Protein AF-A0A7V7MJS3-F1 (afdb_monomer_lite)

Radius of gyration: 16.49 Å; chains: 1; bounding box: 43×34×46 Å

Sequence (145 aa):
MRLPLQELELMPSSEAEQLILQMVEAVPGLRPLYEAHISINDELLAHVFMGDVSRFVISGFQDTWESEPYDPPLGEVGEVFGILEIAFAKGHPYVTELISVSFLENIYFDSLDWKKESRERIRSSLGPSLLEEFEKIEEFFESCI

Structure (mmCIF, N/CA/C/O backbone):
data_AF-A0A7V7MJS3-F1
#
_entry.id   AF-A0A7V7MJS3-F1
#
loop_
_atom_site.group_PDB
_atom_site.id
_atom_site.type_symbol
_atom_site.label_atom_id
_atom_site.label_alt_id
_atom_site.label_comp_id
_atom_site.label_asym_id
_atom_site.label_entity_id
_atom_site.label_seq_id
_atom_site.pdbx_PDB_ins_code
_atom_site.Cartn_x
_atom_site.Cartn_y
_atom_site.Cartn_z
_atom_site.occupancy
_atom_site.B_iso_or_equiv
_atom_site.auth_seq_id
_atom_site.auth_comp_id
_atom_site.auth_asym_id
_atom_site.auth_atom_id
_atom_site.pdbx_PDB_model_num
ATOM 1 N N . MET A 1 1 ? -20.585 -23.294 31.120 1.00 40.47 1 MET A N 1
ATOM 2 C CA . MET A 1 1 ? -20.945 -21.925 30.707 1.00 40.47 1 MET A CA 1
ATOM 3 C C . MET A 1 1 ? -20.106 -21.609 29.476 1.00 40.47 1 MET A C 1
ATOM 5 O O . MET A 1 1 ? -18.929 -21.322 29.619 1.00 40.47 1 MET A O 1
ATOM 9 N N . ARG A 1 2 ? -20.646 -21.859 28.275 1.00 44.62 2 ARG A N 1
ATOM 10 C CA . ARG A 1 2 ? -20.007 -21.480 27.005 1.00 44.62 2 ARG A CA 1
ATOM 11 C C . ARG A 1 2 ? -20.434 -20.044 26.733 1.00 44.62 2 ARG A C 1
ATOM 13 O O . ARG A 1 2 ? -21.633 -19.781 26.776 1.00 44.62 2 ARG A O 1
ATOM 20 N N . LEU A 1 3 ? -19.479 -19.148 26.515 1.00 42.06 3 LEU A N 1
ATOM 21 C CA . LEU A 1 3 ? -19.786 -17.819 25.998 1.00 42.06 3 LEU A CA 1
ATOM 22 C C . LEU A 1 3 ? -20.511 -17.981 24.646 1.00 42.06 3 LEU A C 1
ATOM 24 O O . LEU A 1 3 ? -20.157 -18.892 23.887 1.00 42.06 3 LEU A O 1
ATOM 28 N N . PRO A 1 4 ? -21.564 -17.196 24.369 1.00 46.88 4 PRO A N 1
ATOM 29 C CA . PRO A 1 4 ? -22.252 -17.252 23.089 1.00 46.88 4 PRO A CA 1
ATOM 30 C C . PRO A 1 4 ? -21.309 -16.746 21.992 1.00 46.88 4 PRO A C 1
ATOM 32 O O . PRO A 1 4 ? -20.668 -15.714 22.148 1.00 46.88 4 PRO A O 1
ATOM 35 N N . LEU A 1 5 ? -21.255 -17.459 20.865 1.00 45.09 5 LEU A N 1
ATOM 36 C CA . LEU A 1 5 ? -20.499 -17.115 19.645 1.00 45.09 5 LEU A CA 1
ATOM 37 C C . LEU A 1 5 ? -21.010 -15.833 18.942 1.00 45.09 5 LEU A C 1
ATOM 39 O O . LEU A 1 5 ? -20.797 -15.652 17.752 1.00 45.09 5 LEU A O 1
ATOM 43 N N . GLN A 1 6 ? -21.719 -14.964 19.661 1.00 46.84 6 GLN A N 1
ATOM 44 C CA . GLN A 1 6 ? -22.364 -13.758 19.143 1.00 46.84 6 GLN A CA 1
ATOM 45 C C . GLN A 1 6 ? -21.505 -12.495 19.315 1.00 46.84 6 GLN A C 1
ATOM 47 O O . GLN A 1 6 ? -21.945 -11.431 18.922 1.00 46.84 6 GLN A O 1
ATOM 52 N N . GLU A 1 7 ? -20.276 -12.608 19.833 1.00 41.88 7 GLU A N 1
ATOM 53 C CA . GLU A 1 7 ? -19.268 -11.527 19.787 1.00 41.88 7 GLU A CA 1
ATOM 54 C C . GLU A 1 7 ? -18.307 -11.650 18.585 1.00 41.88 7 GLU A C 1
ATOM 56 O O . GLU A 1 7 ? -17.394 -10.848 18.436 1.00 41.88 7 GLU A O 1
ATOM 61 N N . LEU A 1 8 ? -18.541 -12.606 17.676 1.00 38.62 8 LEU A N 1
ATOM 62 C CA . LEU A 1 8 ? -17.991 -12.589 16.310 1.00 38.62 8 LEU A CA 1
ATOM 63 C C . LEU A 1 8 ? -18.905 -11.760 15.386 1.00 38.62 8 LEU A C 1
ATOM 65 O O . LEU A 1 8 ? -19.240 -12.175 14.277 1.00 38.62 8 LEU A O 1
ATOM 69 N N . GLU A 1 9 ? -19.373 -10.609 15.871 1.00 40.97 9 GLU A N 1
ATOM 70 C CA . GLU A 1 9 ? -20.042 -9.619 15.032 1.00 40.97 9 GLU A CA 1
ATOM 71 C C . GLU A 1 9 ? -19.004 -9.030 14.071 1.00 40.97 9 GLU A C 1
ATOM 73 O O . GLU A 1 9 ? -18.237 -8.128 14.394 1.00 40.97 9 GLU A O 1
ATOM 78 N N . LEU A 1 10 ? -18.977 -9.608 12.871 1.00 46.84 10 LEU A N 1
ATOM 79 C CA . LEU A 1 10 ? -18.632 -8.949 11.620 1.00 46.84 10 LEU A CA 1
ATOM 80 C C . LEU A 1 10 ? -19.053 -7.470 11.651 1.00 46.84 10 LEU A C 1
ATOM 82 O O . LEU A 1 10 ? -20.244 -7.204 11.533 1.00 46.84 10 LEU A O 1
ATOM 86 N N . MET A 1 11 ? -18.092 -6.553 11.826 1.00 41.88 11 MET A N 1
ATOM 87 C CA . MET A 1 11 ? -17.880 -5.251 11.149 1.00 41.88 11 MET A CA 1
ATOM 88 C C . MET A 1 11 ? -16.687 -4.545 11.845 1.00 41.88 11 MET A C 1
ATOM 90 O O . MET A 1 11 ? -16.678 -4.496 13.074 1.00 41.88 11 MET A O 1
ATOM 94 N N . PRO A 1 12 ? -15.673 -4.024 11.115 1.00 49.75 12 PRO A N 1
ATOM 95 C CA . PRO A 1 12 ? -15.844 -3.197 9.923 1.00 49.75 12 PRO A CA 1
ATOM 96 C C . PRO A 1 12 ? -15.031 -3.710 8.721 1.00 49.75 12 PRO A C 1
ATOM 98 O O . PRO A 1 12 ? -14.060 -3.084 8.303 1.00 49.75 12 PRO A O 1
ATOM 101 N N . SER A 1 13 ? -15.456 -4.820 8.103 1.00 59.12 13 SER A N 1
ATOM 102 C CA . SER A 1 13 ? -14.883 -5.218 6.808 1.00 59.12 13 SER A CA 1
ATOM 103 C C . SER A 1 13 ? -15.240 -4.208 5.709 1.00 59.12 13 SER A C 1
ATOM 105 O O . SER A 1 13 ? -14.428 -3.949 4.833 1.00 59.12 13 SER A O 1
ATOM 107 N N . SER A 1 14 ? -16.378 -3.509 5.813 1.00 76.25 14 SER A N 1
ATOM 108 C CA . SER A 1 14 ? -16.849 -2.622 4.746 1.00 76.25 14 SER A CA 1
ATOM 109 C C . SER A 1 14 ? -15.918 -1.453 4.435 1.00 76.25 14 SER A C 1
ATOM 111 O O . SER A 1 14 ? -15.834 -1.072 3.278 1.00 76.25 14 SER A O 1
ATOM 113 N N . GLU A 1 15 ? -15.246 -0.845 5.418 1.00 86.38 15 GLU A N 1
ATOM 114 C CA . GLU A 1 15 ? -14.384 0.318 5.144 1.00 86.38 15 GLU A CA 1
ATOM 115 C C . GLU A 1 15 ? -13.038 -0.088 4.541 1.00 86.38 15 GLU A C 1
ATOM 117 O O . GLU A 1 15 ? -12.567 0.548 3.601 1.00 86.38 15 GLU A O 1
ATOM 122 N N . ALA A 1 16 ? -12.453 -1.180 5.035 1.00 89.12 16 ALA A N 1
ATOM 123 C CA . ALA A 1 16 ? -11.258 -1.779 4.452 1.00 89.12 16 ALA A CA 1
ATOM 124 C C . ALA A 1 16 ? -11.520 -2.311 3.039 1.00 89.12 16 ALA A C 1
ATOM 126 O O . ALA A 1 16 ? -10.759 -2.039 2.115 1.00 89.12 16 ALA A O 1
ATOM 127 N N . GLU A 1 17 ? -12.625 -3.033 2.851 1.00 92.31 17 GLU A N 1
ATOM 12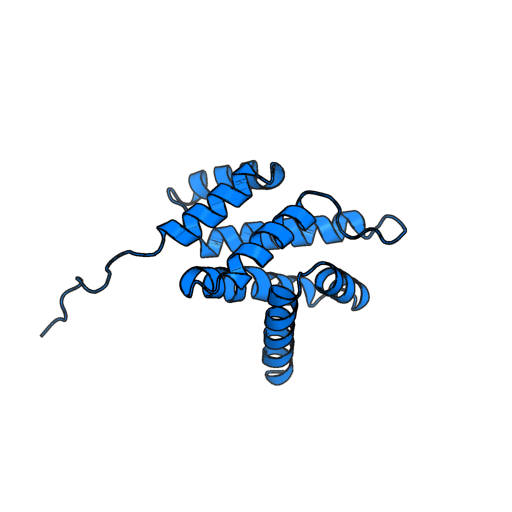8 C CA . GLU A 1 17 ? -13.050 -3.510 1.538 1.00 92.31 17 GLU A CA 1
ATOM 129 C C . GLU A 1 17 ? -13.333 -2.335 0.598 1.00 92.31 17 GLU A C 1
ATOM 131 O O . GLU A 1 17 ? -12.902 -2.361 -0.549 1.00 92.31 17 GLU A O 1
ATOM 136 N N . GLN A 1 18 ? -13.991 -1.269 1.070 1.00 93.25 18 GLN A N 1
ATOM 137 C CA . GLN A 1 18 ? -14.208 -0.059 0.270 1.00 93.25 18 GLN A CA 1
ATOM 138 C C . GLN A 1 18 ? -12.894 0.603 -0.136 1.00 93.25 18 GLN A C 1
ATOM 140 O O . GLN A 1 18 ? -12.773 1.006 -1.289 1.00 93.25 18 GLN A O 1
ATOM 145 N N . LEU A 1 19 ? -11.917 0.699 0.770 1.00 95.75 19 LEU A N 1
ATOM 146 C CA . LEU A 1 19 ? -10.583 1.196 0.437 1.00 95.75 19 LEU A CA 1
ATOM 147 C C . LEU A 1 19 ? -9.947 0.341 -0.664 1.00 95.75 19 LEU A C 1
ATOM 149 O O . LEU A 1 19 ? -9.487 0.880 -1.667 1.00 95.75 19 LEU A O 1
ATOM 153 N N . ILE A 1 20 ? -9.973 -0.984 -0.515 1.00 96.50 20 ILE A N 1
ATOM 154 C CA . ILE A 1 20 ? -9.416 -1.909 -1.507 1.00 96.50 20 ILE A CA 1
ATOM 155 C C . ILE A 1 20 ? -10.113 -1.749 -2.860 1.00 96.50 20 ILE A C 1
ATOM 157 O O . ILE A 1 20 ? -9.448 -1.635 -3.886 1.00 96.50 20 ILE A O 1
ATOM 161 N N . LEU A 1 21 ? -11.444 -1.693 -2.885 1.00 96.00 21 LEU A N 1
ATOM 162 C CA . LEU A 1 21 ? -12.200 -1.514 -4.122 1.00 96.00 21 LEU A CA 1
ATOM 163 C C . LEU A 1 21 ? -11.906 -0.159 -4.780 1.00 96.00 21 LEU A C 1
ATOM 165 O O . LEU A 1 21 ? -11.762 -0.106 -5.999 1.00 96.00 21 LEU A O 1
ATOM 169 N N . GLN A 1 22 ? -11.743 0.911 -3.993 1.00 95.88 22 GLN A N 1
ATOM 170 C CA . GLN A 1 22 ? -11.308 2.220 -4.493 1.00 95.88 22 GLN A CA 1
ATOM 171 C C . GLN A 1 22 ? -9.910 2.150 -5.112 1.00 95.88 22 GLN A C 1
ATOM 173 O O . GLN A 1 22 ? -9.691 2.710 -6.182 1.00 95.88 22 GLN A O 1
ATOM 178 N N . MET A 1 23 ? -8.977 1.429 -4.485 1.00 97.19 23 MET A N 1
ATOM 179 C CA . MET A 1 23 ? -7.639 1.216 -5.042 1.00 97.19 23 MET A CA 1
ATOM 180 C C . MET A 1 23 ? -7.686 0.421 -6.349 1.00 97.19 23 MET A C 1
ATOM 182 O O . MET A 1 23 ? -7.029 0.800 -7.309 1.00 97.19 23 MET A O 1
ATOM 186 N N . VAL A 1 24 ? -8.484 -0.646 -6.422 1.00 97.56 24 VAL A N 1
ATOM 187 C CA . VAL A 1 24 ? -8.645 -1.470 -7.636 1.00 97.56 24 VAL A CA 1
ATOM 188 C C . VAL A 1 24 ? -9.314 -0.697 -8.780 1.00 97.56 24 VAL A C 1
ATOM 190 O O . VAL A 1 24 ? -9.064 -0.961 -9.959 1.00 97.56 24 VAL A O 1
ATOM 193 N N . GLU A 1 25 ? -10.192 0.250 -8.454 1.00 96.25 25 GLU A N 1
ATOM 194 C CA . GLU A 1 25 ? -10.798 1.141 -9.439 1.00 96.25 25 GLU A CA 1
ATOM 195 C C . GLU A 1 25 ? -9.804 2.187 -9.952 1.00 96.25 25 GLU A C 1
ATOM 197 O O . GLU A 1 25 ? -9.727 2.398 -11.163 1.00 96.25 25 GLU A O 1
ATOM 202 N N . ALA A 1 26 ? -9.037 2.799 -9.049 1.00 95.62 26 ALA A N 1
ATOM 203 C CA . ALA A 1 26 ? -8.084 3.855 -9.371 1.00 95.62 26 ALA A CA 1
ATOM 204 C C . ALA A 1 26 ? -6.817 3.334 -10.065 1.00 95.62 26 ALA A C 1
ATOM 206 O O . ALA A 1 26 ? -6.309 3.988 -10.967 1.00 95.62 26 ALA A O 1
ATOM 207 N N . VAL A 1 27 ? -6.341 2.142 -9.692 1.00 96.56 27 VAL A N 1
ATOM 208 C CA . VAL A 1 27 ? -5.046 1.594 -10.112 1.00 96.56 27 VAL A CA 1
ATOM 209 C C . VAL A 1 27 ? -5.252 0.361 -11.004 1.00 96.56 27 VAL A C 1
ATOM 211 O O . VAL A 1 27 ? -5.467 -0.743 -10.490 1.00 96.56 27 VAL A O 1
ATOM 214 N N . PRO A 1 28 ? -5.185 0.499 -12.346 1.00 94.56 28 PRO A N 1
ATOM 215 C CA . PRO A 1 28 ? -5.476 -0.591 -13.279 1.00 94.56 28 PRO A CA 1
ATOM 216 C C . PRO A 1 28 ? -4.660 -1.867 -13.040 1.00 94.56 28 PRO A C 1
ATOM 218 O O . PRO A 1 28 ? -5.222 -2.963 -13.131 1.00 94.56 28 PRO A O 1
ATOM 221 N N . GLY A 1 29 ? -3.377 -1.747 -12.685 1.00 94.69 29 GLY A N 1
ATOM 222 C CA . GLY A 1 29 ? -2.503 -2.877 -12.360 1.00 94.69 29 GLY A CA 1
ATOM 223 C C . GLY A 1 29 ? -2.954 -3.740 -11.176 1.00 94.69 29 GLY A C 1
ATOM 224 O O . GLY A 1 29 ? -2.574 -4.909 -11.105 1.00 94.69 29 GLY A O 1
ATOM 225 N N . LEU A 1 30 ? -3.820 -3.235 -10.287 1.00 97.31 30 LEU A N 1
ATOM 226 C CA . LEU A 1 30 ? -4.363 -4.019 -9.170 1.00 97.31 30 LEU A CA 1
ATOM 227 C C . LEU A 1 30 ? -5.538 -4.916 -9.572 1.00 97.31 30 LEU A C 1
ATOM 229 O O . LEU A 1 30 ? -5.845 -5.877 -8.867 1.00 97.31 30 LEU A O 1
ATOM 233 N N . ARG A 1 31 ? -6.200 -4.648 -10.701 1.00 97.75 31 ARG A N 1
ATOM 234 C CA . ARG A 1 31 ? -7.388 -5.407 -11.121 1.00 97.75 31 ARG A CA 1
ATOM 235 C C . ARG A 1 31 ? -7.114 -6.894 -11.375 1.00 97.75 31 ARG A C 1
ATOM 237 O O . ARG A 1 31 ? -7.862 -7.704 -10.833 1.00 97.75 31 ARG A O 1
ATOM 244 N N . PRO A 1 32 ? -6.054 -7.291 -12.105 1.00 97.94 32 PRO A N 1
ATOM 245 C CA . PRO A 1 32 ? -5.721 -8.705 -12.269 1.00 97.94 32 PRO A CA 1
ATOM 246 C C . PRO A 1 32 ? -5.408 -9.397 -10.937 1.00 97.94 32 PRO A C 1
ATOM 248 O O . PRO A 1 32 ? -5.762 -10.560 -10.755 1.00 97.94 32 PRO A O 1
ATOM 251 N N . LEU A 1 33 ? -4.774 -8.683 -9.996 1.00 97.88 33 LEU A N 1
ATOM 252 C CA . LEU A 1 33 ? -4.477 -9.208 -8.660 1.00 97.88 33 LEU A CA 1
ATOM 253 C C . LEU A 1 33 ? -5.766 -9.443 -7.875 1.00 97.88 33 LEU A C 1
ATOM 255 O O . LEU A 1 33 ? -5.932 -10.497 -7.271 1.00 97.88 33 LEU A O 1
ATOM 259 N N . TYR A 1 34 ? -6.699 -8.491 -7.930 1.00 97.94 34 TYR A N 1
ATOM 260 C CA . TYR A 1 34 ? -8.000 -8.604 -7.279 1.00 97.94 34 TYR A CA 1
ATOM 261 C C . TYR A 1 34 ? -8.813 -9.775 -7.837 1.00 97.94 34 TYR A C 1
ATOM 263 O O . TYR A 1 34 ? -9.312 -10.602 -7.080 1.00 97.94 34 TYR A O 1
ATOM 271 N N . GLU A 1 35 ? -8.904 -9.895 -9.161 1.00 98.06 35 GLU A N 1
ATOM 272 C CA . GLU A 1 35 ? -9.627 -10.992 -9.811 1.00 98.06 35 GLU A CA 1
ATOM 273 C C . GLU A 1 35 ? -9.030 -12.360 -9.454 1.00 98.06 35 GLU A C 1
ATOM 275 O O . GLU A 1 35 ? -9.768 -13.291 -9.121 1.00 98.06 35 GLU A O 1
ATOM 280 N N . ALA A 1 36 ? -7.697 -12.476 -9.460 1.00 98.00 36 ALA A N 1
ATOM 281 C CA . ALA A 1 36 ? -7.008 -13.688 -9.031 1.00 98.00 36 ALA A CA 1
ATOM 282 C C . ALA A 1 36 ? -7.272 -13.998 -7.549 1.00 98.00 36 ALA A C 1
ATOM 284 O O . ALA A 1 36 ? -7.563 -15.143 -7.205 1.00 98.00 36 ALA A O 1
ATOM 285 N N . HIS A 1 37 ? -7.227 -12.982 -6.686 1.00 97.38 37 HIS A N 1
ATOM 286 C CA . HIS A 1 37 ? -7.477 -13.121 -5.256 1.00 97.38 37 HIS A CA 1
ATOM 287 C C . HIS A 1 37 ? -8.881 -13.664 -4.976 1.00 97.38 37 HIS A C 1
ATOM 289 O O . HIS A 1 37 ? -9.017 -14.651 -4.253 1.00 97.38 37 HIS A O 1
ATOM 295 N N . ILE A 1 38 ? -9.915 -13.074 -5.585 1.00 97.5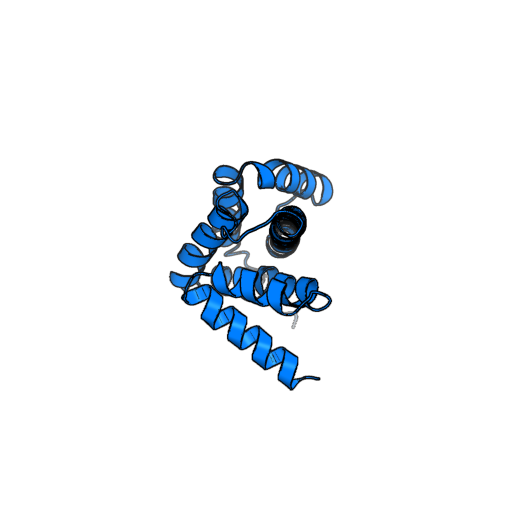6 38 ILE A N 1
ATOM 296 C CA . ILE A 1 38 ? -11.300 -13.542 -5.439 1.00 97.56 38 ILE A CA 1
ATOM 297 C C . ILE A 1 38 ? -11.456 -14.959 -5.995 1.00 97.56 38 ILE A C 1
ATOM 299 O O . ILE A 1 38 ? -12.091 -15.798 -5.365 1.00 97.56 38 ILE A O 1
ATOM 303 N N . SER A 1 39 ? -10.847 -15.262 -7.146 1.00 97.81 39 SER A N 1
ATOM 304 C CA . SER A 1 39 ? -10.936 -16.599 -7.745 1.00 97.81 39 SER A CA 1
ATOM 305 C C . SER A 1 39 ? -10.300 -17.702 -6.893 1.00 97.81 39 SER A C 1
ATOM 307 O O . SER A 1 39 ? -10.658 -18.864 -7.073 1.00 97.81 39 SER A O 1
ATOM 309 N N . ILE A 1 40 ? -9.316 -17.376 -6.050 1.00 97.00 40 ILE A N 1
ATOM 310 C CA . ILE A 1 40 ? -8.598 -18.347 -5.211 1.00 97.00 40 ILE A CA 1
ATOM 311 C C . ILE A 1 40 ? -9.257 -18.485 -3.838 1.00 97.00 40 ILE A C 1
ATOM 313 O O . ILE A 1 40 ? -9.294 -19.588 -3.294 1.00 97.00 40 ILE A O 1
ATOM 317 N N . ASN A 1 41 ? -9.742 -17.378 -3.277 1.00 93.50 41 ASN A N 1
ATOM 318 C CA . ASN A 1 41 ? -10.205 -17.322 -1.892 1.00 93.50 41 ASN A CA 1
ATOM 319 C C . ASN A 1 41 ? -11.736 -17.332 -1.749 1.00 93.50 41 ASN A C 1
ATOM 321 O O . ASN A 1 41 ? -12.215 -17.402 -0.625 1.00 93.50 41 ASN A O 1
ATOM 325 N N . ASP A 1 42 ? -12.497 -17.238 -2.847 1.00 95.19 42 ASP A N 1
ATOM 326 C CA . ASP A 1 42 ? -13.967 -17.097 -2.897 1.00 95.19 42 ASP A CA 1
ATOM 327 C C . ASP A 1 42 ? -14.536 -15.824 -2.222 1.00 95.19 42 ASP A C 1
ATOM 329 O O . ASP A 1 42 ? -15.725 -15.524 -2.347 1.00 95.19 42 ASP A O 1
ATOM 333 N N . GLU A 1 43 ? -13.695 -15.035 -1.553 1.00 93.50 43 GLU A N 1
ATOM 334 C CA . GLU A 1 43 ? -14.027 -13.772 -0.896 1.00 93.50 43 GLU A CA 1
ATOM 335 C C . GLU A 1 43 ? -12.829 -12.808 -0.888 1.00 93.50 43 GLU A C 1
ATOM 337 O O . GLU A 1 43 ? -11.707 -13.174 -1.250 1.00 93.50 43 GLU A O 1
ATOM 342 N N . LEU A 1 44 ? -13.063 -11.553 -0.485 1.00 94.62 44 LEU A N 1
ATOM 343 C CA . LEU A 1 44 ? -11.993 -10.573 -0.305 1.00 94.62 44 LEU A CA 1
ATOM 344 C C . LEU A 1 44 ? -11.399 -10.692 1.103 1.00 94.62 44 LEU A C 1
ATOM 346 O O . LEU A 1 44 ? -11.958 -10.181 2.071 1.00 94.62 44 LEU A O 1
ATOM 350 N N . LEU A 1 45 ? -10.218 -11.295 1.208 1.00 95.12 45 LEU A N 1
ATOM 351 C CA . LEU A 1 45 ? -9.456 -11.340 2.452 1.00 95.12 45 LEU A CA 1
ATOM 352 C C . LEU A 1 45 ? -8.543 -10.112 2.529 1.00 95.12 45 LEU A C 1
ATOM 354 O O . LEU A 1 45 ? -7.407 -10.148 2.062 1.00 95.12 45 LEU A O 1
ATOM 358 N N . ALA A 1 46 ? -9.038 -9.020 3.123 1.00 94.88 46 ALA A N 1
ATOM 359 C CA . ALA A 1 46 ? -8.393 -7.702 3.083 1.00 94.88 46 ALA A CA 1
ATOM 360 C C . ALA A 1 46 ? -6.895 -7.717 3.443 1.00 94.88 46 ALA A C 1
ATOM 362 O O . ALA A 1 46 ? -6.076 -7.248 2.659 1.00 94.88 46 ALA A O 1
ATOM 363 N N . HIS A 1 47 ? -6.517 -8.316 4.577 1.00 94.69 47 HIS A N 1
ATOM 364 C CA . HIS A 1 47 ? -5.111 -8.417 4.996 1.00 94.69 47 HIS A CA 1
ATOM 365 C C . HIS A 1 47 ? -4.245 -9.196 3.996 1.00 94.69 47 HIS A C 1
ATOM 367 O O . HIS A 1 47 ? -3.115 -8.809 3.709 1.00 94.69 47 HIS A O 1
ATOM 373 N N . VAL A 1 48 ? -4.785 -10.279 3.431 1.00 95.75 48 VAL A N 1
ATOM 374 C CA . VAL A 1 48 ? -4.073 -11.102 2.444 1.00 95.75 48 VAL A CA 1
ATOM 375 C C . VAL A 1 48 ? -3.904 -10.322 1.139 1.00 95.75 48 VAL A C 1
ATOM 377 O O . VAL A 1 48 ? -2.808 -10.303 0.583 1.00 95.75 48 VAL A O 1
ATOM 380 N N . PHE A 1 49 ? -4.950 -9.619 0.693 1.00 97.25 49 PHE A N 1
ATOM 381 C CA . PHE A 1 49 ? -4.897 -8.786 -0.506 1.00 97.25 49 PHE A CA 1
ATOM 382 C C . PHE A 1 49 ? -3.934 -7.605 -0.347 1.00 97.25 49 PHE A C 1
ATOM 384 O O . PHE A 1 49 ? -3.196 -7.294 -1.276 1.00 97.25 49 PHE A O 1
ATOM 391 N N . MET A 1 50 ? -3.857 -6.980 0.832 1.00 97.44 50 MET A N 1
ATOM 392 C CA . MET A 1 50 ? -2.864 -5.928 1.087 1.00 97.44 50 MET A CA 1
ATOM 393 C C . MET A 1 50 ? -1.421 -6.436 0.955 1.00 97.44 50 MET A C 1
ATOM 395 O O . MET A 1 50 ? -0.556 -5.679 0.518 1.00 97.44 50 MET A O 1
ATOM 399 N N . GLY A 1 51 ? -1.172 -7.724 1.216 1.00 96.31 51 GLY A N 1
ATOM 400 C CA . GLY A 1 51 ? 0.101 -8.367 0.886 1.00 96.31 51 GLY A CA 1
ATOM 401 C C . GLY A 1 51 ? 0.349 -8.510 -0.624 1.00 96.31 51 GLY A C 1
ATOM 402 O O . GLY A 1 51 ? 1.489 -8.436 -1.076 1.00 96.31 51 GLY A O 1
ATOM 403 N N . ASP A 1 52 ? -0.692 -8.697 -1.439 1.00 97.19 52 ASP A N 1
ATOM 404 C CA . ASP A 1 52 ? -0.557 -8.655 -2.904 1.00 97.19 52 ASP A CA 1
ATOM 405 C C . ASP A 1 52 ? -0.247 -7.230 -3.386 1.00 97.19 52 ASP A C 1
ATOM 407 O O . ASP A 1 52 ? 0.601 -7.033 -4.258 1.00 97.19 52 ASP A O 1
ATOM 411 N N . VAL A 1 53 ? -0.876 -6.228 -2.765 1.00 97.56 53 VAL A N 1
ATOM 412 C CA . VAL A 1 53 ? -0.614 -4.807 -3.035 1.00 97.56 53 VAL A CA 1
ATOM 413 C C . VAL A 1 53 ? 0.812 -4.413 -2.637 1.00 97.56 53 VAL A C 1
ATOM 415 O O . VAL A 1 53 ? 1.472 -3.698 -3.392 1.00 97.56 53 VAL A O 1
ATOM 418 N N . SER A 1 54 ? 1.328 -4.882 -1.495 1.00 95.94 54 SER A N 1
ATOM 419 C CA . SER A 1 54 ? 2.711 -4.598 -1.089 1.00 95.94 54 SER A CA 1
ATOM 420 C C . SER A 1 54 ? 3.705 -5.169 -2.101 1.00 95.94 54 SER A C 1
ATOM 422 O O . SER A 1 54 ? 4.596 -4.451 -2.554 1.00 95.94 54 SER A O 1
ATOM 424 N N . ARG A 1 55 ? 3.496 -6.413 -2.553 1.00 94.19 55 ARG A N 1
ATOM 425 C CA . ARG A 1 55 ? 4.314 -7.042 -3.602 1.00 94.19 55 ARG A CA 1
ATOM 426 C C . ARG A 1 55 ? 4.246 -6.286 -4.926 1.00 94.19 55 ARG A C 1
ATOM 428 O O . ARG A 1 55 ? 5.282 -6.077 -5.548 1.00 94.19 55 ARG A O 1
ATOM 435 N N . PHE A 1 56 ? 3.060 -5.832 -5.331 1.00 94.56 56 PHE A N 1
ATOM 436 C CA . PHE A 1 56 ? 2.887 -4.989 -6.517 1.00 94.56 56 PHE A CA 1
ATOM 437 C C . PHE A 1 56 ? 3.727 -3.705 -6.438 1.00 94.56 56 PHE A C 1
ATOM 439 O O . PHE A 1 56 ? 4.464 -3.383 -7.372 1.00 94.56 56 PHE A O 1
ATOM 446 N N . VAL A 1 57 ? 3.664 -2.999 -5.304 1.00 92.75 57 VAL A N 1
ATOM 447 C CA . VAL A 1 57 ? 4.447 -1.776 -5.065 1.00 92.75 57 VAL A CA 1
ATOM 448 C C . VAL A 1 57 ? 5.945 -2.060 -5.125 1.00 92.75 57 VAL A C 1
ATOM 450 O O . VAL A 1 57 ? 6.684 -1.359 -5.816 1.00 92.75 57 VAL A O 1
ATOM 453 N N . ILE A 1 58 ? 6.381 -3.116 -4.444 1.00 89.56 58 ILE A N 1
ATOM 454 C CA . ILE A 1 58 ? 7.769 -3.573 -4.415 1.00 89.56 58 ILE A CA 1
ATOM 455 C C . ILE A 1 58 ? 8.286 -3.865 -5.829 1.00 89.56 58 ILE A C 1
ATOM 457 O O . ILE A 1 58 ? 9.343 -3.352 -6.204 1.00 89.56 58 ILE A O 1
ATOM 461 N N . SER A 1 59 ? 7.544 -4.621 -6.640 1.00 88.06 59 SER A N 1
ATOM 462 C CA . SER A 1 59 ? 7.933 -4.901 -8.026 1.00 88.06 59 SER A CA 1
ATOM 463 C C . SER A 1 59 ? 8.082 -3.619 -8.851 1.00 88.06 59 SER A C 1
ATOM 465 O O . SER A 1 59 ? 9.070 -3.469 -9.565 1.00 88.06 59 SER A O 1
ATOM 467 N N . GLY A 1 60 ? 7.195 -2.634 -8.670 1.00 87.06 60 GLY A N 1
ATOM 468 C CA . GLY A 1 60 ? 7.315 -1.337 -9.344 1.00 87.06 60 GLY A CA 1
ATOM 469 C C . GLY A 1 60 ? 8.597 -0.561 -8.995 1.00 87.06 60 GLY A C 1
ATOM 470 O O . GLY A 1 60 ? 9.165 0.128 -9.848 1.00 87.06 60 GLY A O 1
ATOM 471 N N . PHE A 1 61 ? 9.109 -0.694 -7.767 1.00 81.31 61 PHE A N 1
ATOM 472 C CA . PHE A 1 61 ? 10.404 -0.112 -7.384 1.00 81.31 61 PHE A CA 1
ATOM 473 C C . PHE A 1 61 ? 11.602 -0.873 -7.962 1.00 81.31 61 PHE A C 1
ATOM 475 O O . PHE A 1 61 ? 12.623 -0.255 -8.269 1.00 81.31 61 PHE A O 1
ATOM 482 N N . GLN A 1 62 ? 11.500 -2.195 -8.107 1.00 77.44 62 GLN A N 1
ATOM 483 C CA . GLN A 1 62 ? 12.566 -3.016 -8.686 1.00 77.44 62 GLN A CA 1
ATOM 484 C C . GLN A 1 62 ? 12.706 -2.774 -10.193 1.00 77.44 62 GLN A C 1
ATOM 486 O O . GLN A 1 62 ? 13.819 -2.565 -10.670 1.00 77.44 62 GLN A O 1
ATOM 491 N N . ASP A 1 63 ? 11.591 -2.697 -10.921 1.00 71.00 63 ASP A N 1
ATOM 492 C CA . ASP A 1 63 ? 11.592 -2.493 -12.375 1.00 71.00 63 ASP A CA 1
ATOM 493 C C . ASP A 1 63 ? 12.150 -1.117 -12.782 1.00 71.00 63 ASP A C 1
ATOM 495 O O . ASP A 1 63 ? 12.743 -0.958 -13.847 1.00 71.00 63 ASP A O 1
ATOM 499 N N . THR A 1 64 ? 12.006 -0.110 -11.916 1.00 65.31 64 THR A N 1
ATOM 500 C CA . THR A 1 64 ? 12.502 1.258 -12.150 1.00 65.31 64 THR A 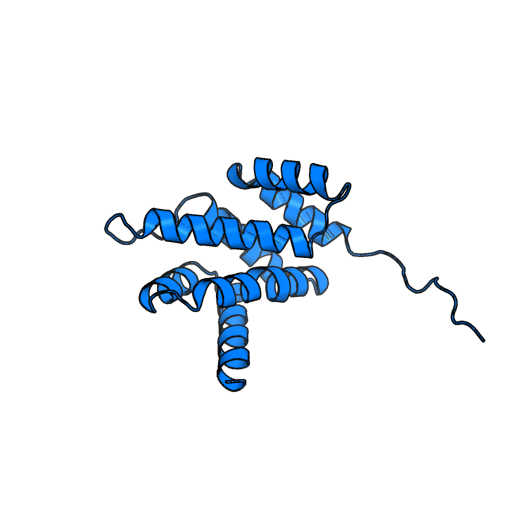CA 1
ATOM 501 C C . THR A 1 64 ? 13.939 1.479 -11.669 1.00 65.31 64 THR A C 1
ATOM 503 O O . THR A 1 64 ? 14.551 2.505 -11.978 1.00 65.31 64 THR A O 1
ATOM 506 N N . TRP A 1 65 ? 14.516 0.532 -10.923 1.00 62.47 65 TRP A N 1
ATOM 507 C CA . TRP A 1 65 ? 15.872 0.636 -10.378 1.00 62.47 65 TRP A CA 1
ATOM 508 C C . TRP A 1 65 ? 16.965 0.574 -11.455 1.00 62.47 65 TRP A C 1
ATOM 510 O O . TRP A 1 65 ? 18.005 1.219 -11.305 1.00 62.47 65 TRP A O 1
ATOM 520 N N . GLU A 1 66 ? 16.733 -0.162 -12.543 1.00 60.00 66 GLU A N 1
ATOM 521 C CA . GLU A 1 66 ? 17.723 -0.372 -13.611 1.00 60.00 66 GLU A CA 1
ATOM 522 C C . GLU A 1 66 ? 17.835 0.805 -14.603 1.00 60.00 66 GLU A C 1
ATOM 524 O O . GLU A 1 66 ? 18.753 0.842 -15.422 1.00 60.00 66 GLU A O 1
ATOM 529 N N . SER A 1 67 ? 16.951 1.801 -14.504 1.00 54.62 67 SER A N 1
ATOM 530 C CA . SER A 1 67 ? 16.897 2.983 -15.375 1.00 54.62 67 SER A CA 1
ATOM 531 C C . SER A 1 67 ? 17.256 4.280 -14.618 1.00 54.62 67 SER A C 1
ATOM 533 O O . SER A 1 67 ? 16.578 4.658 -13.667 1.00 54.62 67 SER A O 1
ATOM 535 N N . GLU A 1 68 ? 18.330 4.977 -15.020 1.00 51.53 68 GLU A N 1
ATOM 536 C CA . GLU A 1 68 ? 18.729 6.312 -14.503 1.00 51.53 68 GLU A CA 1
ATOM 537 C C . GLU A 1 68 ? 17.714 7.443 -14.833 1.00 51.53 68 GLU A C 1
ATOM 539 O O . GLU A 1 68 ? 17.009 7.322 -15.834 1.00 51.53 68 GLU A O 1
ATOM 544 N N . PRO A 1 69 ? 17.768 8.634 -14.183 1.00 57.22 69 PRO A N 1
ATOM 545 C CA . PRO A 1 69 ? 17.832 8.910 -12.751 1.00 57.22 69 PRO A CA 1
ATOM 546 C C . PRO A 1 69 ? 16.504 9.494 -12.206 1.00 57.22 69 PRO A C 1
ATOM 548 O O . PRO A 1 69 ? 15.872 10.337 -12.830 1.00 57.22 69 PRO A O 1
ATOM 551 N N . TYR A 1 70 ? 16.179 9.095 -10.972 1.00 57.38 70 TYR A N 1
ATOM 552 C CA . TYR A 1 70 ? 15.400 9.810 -9.946 1.00 57.38 70 TYR A CA 1
ATOM 553 C C . TYR A 1 70 ? 14.129 10.562 -10.383 1.00 57.38 70 TYR A C 1
ATOM 555 O O . TYR A 1 70 ? 14.012 11.763 -10.154 1.00 57.38 70 TYR A O 1
ATOM 563 N N . ASP A 1 71 ? 13.137 9.833 -10.889 1.00 54.47 71 ASP A N 1
ATOM 564 C CA . ASP A 1 71 ? 11.747 10.220 -10.647 1.00 54.47 71 ASP A CA 1
ATOM 565 C C . ASP A 1 71 ? 11.162 9.269 -9.588 1.00 54.47 71 ASP A C 1
ATOM 567 O O . ASP A 1 71 ? 11.377 8.053 -9.686 1.00 54.47 71 ASP A O 1
ATOM 571 N N . PRO A 1 72 ? 10.462 9.772 -8.547 1.00 53.81 72 PRO A N 1
ATOM 572 C CA . PRO A 1 72 ? 9.613 8.913 -7.718 1.00 53.81 72 PRO A CA 1
ATOM 573 C C . PRO A 1 72 ? 8.650 8.154 -8.643 1.00 53.81 72 PRO A C 1
ATOM 575 O O . PRO A 1 72 ? 8.411 8.618 -9.757 1.00 53.81 72 PRO A O 1
ATOM 578 N N . PRO A 1 73 ? 8.104 6.991 -8.263 1.00 58.22 73 PRO A N 1
ATOM 579 C CA . PRO A 1 73 ? 7.265 6.232 -9.180 1.00 58.22 73 PRO A CA 1
ATOM 580 C C . PRO A 1 73 ? 5.985 7.024 -9.512 1.00 58.22 73 PRO A C 1
ATOM 582 O O . PRO A 1 73 ? 4.984 6.956 -8.807 1.00 58.22 73 PRO A O 1
ATOM 585 N N . LEU A 1 74 ? 6.031 7.792 -10.606 1.00 65.62 74 LEU A N 1
ATOM 586 C CA . LEU A 1 74 ? 5.015 8.750 -11.065 1.00 65.62 74 LEU A CA 1
ATOM 587 C C . LEU A 1 74 ? 3.784 8.069 -11.697 1.00 65.62 74 LEU A C 1
ATOM 589 O O . LEU A 1 74 ? 3.031 8.694 -12.438 1.00 65.62 74 LEU A O 1
ATOM 593 N N . GLY A 1 75 ? 3.582 6.783 -11.423 1.00 84.88 75 GLY A N 1
ATOM 594 C CA . GLY A 1 75 ? 2.496 5.979 -11.972 1.00 84.88 75 GLY A CA 1
ATOM 595 C C . GLY A 1 75 ? 1.667 5.318 -10.880 1.00 84.88 75 GLY A C 1
ATOM 596 O O . GLY A 1 75 ? 1.438 5.879 -9.812 1.00 84.88 75 GLY A O 1
ATOM 597 N N . GLU A 1 76 ? 1.263 4.083 -11.146 1.00 91.69 76 GLU A N 1
ATOM 598 C CA . GLU A 1 76 ? 0.350 3.308 -10.304 1.00 91.69 76 GLU A CA 1
ATOM 599 C C . GLU A 1 76 ? 0.825 3.147 -8.847 1.00 91.69 76 GLU A C 1
ATOM 601 O O . GLU A 1 76 ? 0.016 3.208 -7.927 1.00 91.69 76 GLU A O 1
ATOM 606 N N . VAL A 1 77 ? 2.134 3.021 -8.600 1.00 92.12 77 VAL A N 1
ATOM 607 C CA . VAL A 1 77 ? 2.684 2.943 -7.231 1.00 92.12 77 VAL A CA 1
ATOM 608 C C . VAL A 1 77 ? 2.499 4.253 -6.458 1.00 92.12 77 VAL A C 1
ATOM 610 O O . VAL A 1 77 ? 2.134 4.229 -5.282 1.00 92.12 77 VAL A O 1
ATOM 613 N N . GLY A 1 78 ? 2.715 5.400 -7.106 1.00 92.00 78 GLY A N 1
ATOM 614 C CA . GLY A 1 78 ? 2.458 6.704 -6.495 1.00 92.00 78 GLY A CA 1
ATOM 615 C C . GLY A 1 78 ? 0.974 6.904 -6.184 1.00 92.00 78 GLY A C 1
ATOM 616 O O . GLY A 1 78 ? 0.632 7.449 -5.136 1.00 92.00 78 GLY A O 1
ATOM 617 N N . GLU A 1 79 ? 0.087 6.405 -7.048 1.00 94.12 79 GLU A N 1
ATOM 618 C CA . GLU A 1 79 ? -1.360 6.435 -6.820 1.00 94.12 79 GLU A CA 1
ATOM 619 C C . GLU A 1 79 ? -1.779 5.551 -5.637 1.00 94.12 79 GLU A C 1
ATOM 621 O O . GLU A 1 79 ? -2.549 6.003 -4.787 1.00 94.12 79 GLU A O 1
ATOM 626 N N . VAL A 1 80 ? -1.194 4.352 -5.501 1.00 96.69 80 VAL A N 1
ATOM 627 C CA . VAL A 1 80 ? -1.365 3.503 -4.308 1.00 96.69 80 VAL A CA 1
ATOM 628 C C . VAL A 1 80 ? -0.974 4.265 -3.042 1.00 96.69 80 VAL A C 1
ATOM 630 O O . VAL A 1 80 ? -1.792 4.378 -2.128 1.00 96.69 80 VAL A O 1
ATOM 633 N N . PHE A 1 81 ? 0.232 4.838 -2.979 1.00 96.06 81 PHE A N 1
ATOM 634 C CA . PHE A 1 81 ? 0.657 5.582 -1.789 1.00 96.06 81 PHE A CA 1
ATOM 635 C C . PHE A 1 81 ? -0.220 6.802 -1.506 1.00 96.06 81 PHE A C 1
ATOM 637 O O . PHE A 1 81 ? -0.533 7.059 -0.347 1.00 96.06 81 PHE A O 1
ATOM 644 N N . GLY A 1 82 ? -0.663 7.527 -2.536 1.00 95.94 82 GLY A N 1
ATOM 645 C CA . GLY A 1 82 ? -1.555 8.673 -2.368 1.00 95.94 82 GLY A CA 1
ATOM 646 C C . GLY A 1 82 ? -2.900 8.290 -1.745 1.00 95.94 82 GLY A C 1
ATOM 647 O O . GLY A 1 82 ? -3.370 8.960 -0.823 1.00 95.94 82 GLY A O 1
ATOM 648 N N . ILE A 1 83 ? -3.505 7.192 -2.205 1.00 97.25 83 ILE A N 1
ATOM 649 C CA . ILE A 1 83 ? -4.769 6.686 -1.650 1.00 97.25 83 ILE A CA 1
ATOM 650 C C . ILE A 1 83 ? -4.575 6.234 -0.199 1.00 97.25 83 ILE A C 1
ATOM 652 O O . ILE A 1 83 ? -5.366 6.606 0.673 1.00 97.25 83 ILE A O 1
ATOM 656 N N . LEU A 1 84 ? -3.508 5.477 0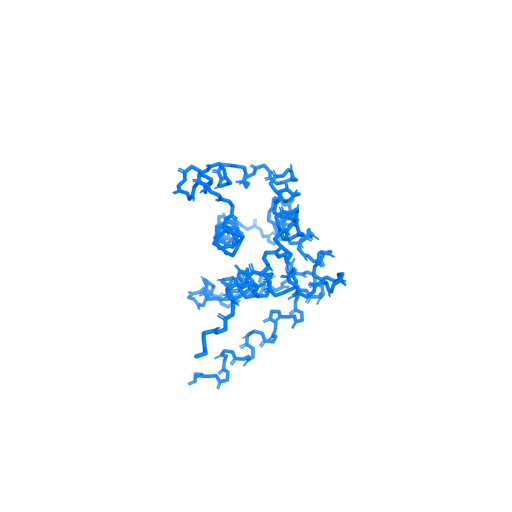.071 1.00 97.94 84 LEU A N 1
ATOM 657 C CA . LEU A 1 84 ? -3.205 4.971 1.408 1.00 97.94 84 LEU A CA 1
ATOM 658 C C . LEU A 1 84 ? -2.876 6.094 2.397 1.00 97.94 84 LEU A C 1
ATOM 660 O O . LEU A 1 84 ? -3.356 6.046 3.524 1.00 97.94 84 LEU A O 1
ATOM 664 N N . GLU A 1 85 ? -2.146 7.132 1.986 1.00 97.94 85 GLU A N 1
ATOM 665 C CA . GLU A 1 85 ? -1.845 8.299 2.827 1.00 97.94 85 GLU A CA 1
ATOM 666 C C . GLU A 1 85 ? -3.132 9.004 3.260 1.00 97.94 85 GLU A C 1
ATOM 668 O O . GLU A 1 85 ? -3.338 9.269 4.444 1.00 97.94 85 GLU A O 1
ATOM 673 N N . ILE A 1 86 ? -4.042 9.256 2.314 1.00 97.69 86 ILE A N 1
ATOM 674 C CA . ILE A 1 86 ? -5.332 9.890 2.607 1.00 97.69 86 ILE A CA 1
ATOM 675 C C . ILE A 1 86 ? -6.175 9.006 3.533 1.00 97.69 86 ILE A C 1
ATOM 677 O O . ILE A 1 86 ? -6.844 9.519 4.432 1.00 97.69 86 ILE A O 1
ATOM 681 N N . ALA A 1 87 ? -6.190 7.693 3.303 1.00 96.94 87 ALA A N 1
ATOM 682 C CA . ALA A 1 87 ? -6.950 6.753 4.118 1.00 96.94 87 ALA A CA 1
ATOM 683 C C . ALA A 1 87 ? -6.391 6.650 5.546 1.00 96.94 87 ALA A C 1
ATOM 685 O O . ALA A 1 87 ? -7.156 6.716 6.508 1.00 96.94 87 ALA A O 1
ATOM 686 N N . PHE A 1 88 ? -5.069 6.569 5.685 1.00 97.75 88 PHE A N 1
ATOM 687 C CA . PHE A 1 88 ? -4.381 6.485 6.968 1.00 97.75 88 PHE A CA 1
ATOM 688 C C . PHE A 1 88 ? -4.552 7.770 7.787 1.00 97.75 88 PHE A C 1
ATOM 690 O O . PHE A 1 88 ? -4.937 7.714 8.953 1.00 97.75 88 PHE A O 1
ATOM 697 N N . ALA A 1 89 ? -4.392 8.941 7.160 1.00 97.31 89 ALA A N 1
ATOM 698 C CA . ALA A 1 89 ? -4.539 10.241 7.818 1.00 97.31 89 ALA A CA 1
ATOM 699 C C . ALA A 1 89 ? -5.957 10.509 8.367 1.00 97.31 89 ALA A C 1
ATOM 701 O O . ALA A 1 89 ? -6.130 11.336 9.263 1.00 97.31 89 ALA A O 1
ATOM 702 N N . LYS A 1 90 ? -6.988 9.810 7.867 1.00 95.62 90 LYS A N 1
ATOM 703 C CA . LYS A 1 90 ? -8.351 9.878 8.430 1.00 95.62 90 LYS A CA 1
ATOM 704 C C . LYS A 1 90 ? -8.467 9.195 9.796 1.00 95.62 90 LYS A C 1
ATOM 706 O O . LYS A 1 90 ? -9.423 9.475 10.515 1.00 95.62 90 LYS A O 1
ATOM 711 N N . GLY A 1 91 ? -7.526 8.319 10.154 1.00 93.31 91 GLY A N 1
ATOM 712 C CA . GLY A 1 91 ? -7.425 7.745 11.493 1.00 93.31 91 GLY A CA 1
ATOM 713 C C . GLY A 1 91 ? -8.502 6.717 11.845 1.00 93.31 91 GLY A C 1
ATOM 714 O O . GLY A 1 91 ? -8.768 6.515 13.030 1.00 93.31 91 GLY A O 1
ATOM 715 N N . HIS A 1 92 ? -9.161 6.088 10.861 1.00 94.00 92 HIS A N 1
ATOM 716 C CA . HIS A 1 92 ? -10.124 5.030 11.170 1.00 94.00 92 HIS A CA 1
ATOM 717 C C . HIS A 1 92 ? -9.383 3.782 11.686 1.00 94.00 92 HIS A C 1
ATOM 719 O O . HIS A 1 92 ? -8.602 3.218 10.917 1.00 94.00 92 HIS A O 1
ATOM 725 N N . PRO A 1 93 ? -9.645 3.303 12.923 1.00 92.50 93 PRO A N 1
ATOM 726 C CA . PRO A 1 93 ? -8.782 2.330 13.597 1.00 92.50 93 PRO A CA 1
ATOM 727 C C . PRO A 1 93 ? -8.486 1.061 12.794 1.00 92.50 93 PRO A C 1
ATOM 729 O O . PRO A 1 93 ? -7.346 0.610 12.749 1.00 92.50 93 PRO A O 1
ATOM 732 N N . TYR A 1 94 ? -9.499 0.500 12.129 1.00 92.00 94 TYR A N 1
ATOM 733 C CA . TYR A 1 94 ? -9.334 -0.732 11.354 1.00 92.00 94 TYR A CA 1
ATOM 734 C C . TYR A 1 94 ? -8.587 -0.510 10.035 1.00 92.00 94 TYR A C 1
ATOM 736 O O . TYR A 1 94 ? -7.816 -1.356 9.604 1.00 92.00 94 TYR A O 1
ATOM 744 N N . VAL A 1 95 ? -8.778 0.648 9.399 1.00 95.56 95 VAL A N 1
ATOM 745 C CA . VAL A 1 95 ? -8.069 0.977 8.155 1.00 95.56 95 VAL A CA 1
ATOM 746 C C . VAL A 1 95 ? -6.609 1.293 8.459 1.00 95.56 95 VAL A C 1
ATOM 748 O O . VAL A 1 95 ? -5.725 0.820 7.755 1.00 95.56 95 VAL A O 1
ATOM 751 N N . THR A 1 96 ? -6.340 2.051 9.525 1.00 96.62 96 THR A N 1
ATOM 752 C CA . THR A 1 96 ? -4.967 2.340 9.954 1.00 96.62 96 THR A CA 1
ATOM 753 C C . THR A 1 96 ? -4.220 1.074 10.345 1.00 96.62 96 THR A C 1
ATOM 755 O O . THR A 1 96 ? -3.062 0.926 9.970 1.00 96.62 96 THR A O 1
ATOM 758 N N . GLU A 1 97 ? -4.878 0.145 11.044 1.00 95.44 97 GLU A N 1
ATOM 759 C CA . GLU A 1 97 ? -4.276 -1.140 11.401 1.00 95.44 97 GLU A CA 1
ATOM 760 C C . GLU A 1 97 ? -3.984 -1.975 10.151 1.00 95.44 97 GLU A C 1
ATOM 762 O O . GLU A 1 97 ? -2.836 -2.360 9.958 1.00 95.44 97 GLU A O 1
ATOM 767 N N . LEU A 1 98 ? -4.952 -2.132 9.242 1.00 96.06 98 LEU A N 1
ATOM 768 C CA . LEU A 1 98 ? -4.762 -2.860 7.987 1.00 96.06 98 LEU A CA 1
ATOM 769 C C . LEU A 1 98 ? -3.574 -2.317 7.176 1.00 96.06 98 LEU A C 1
ATOM 771 O O . LEU A 1 98 ? -2.756 -3.086 6.671 1.00 96.06 98 LEU A O 1
ATOM 775 N N . ILE A 1 99 ? -3.470 -0.993 7.047 1.00 97.94 99 ILE A N 1
ATOM 776 C CA . ILE A 1 99 ? -2.370 -0.346 6.324 1.00 97.94 99 ILE A CA 1
ATOM 777 C C . ILE A 1 99 ? -1.038 -0.562 7.052 1.00 97.94 99 ILE A C 1
ATOM 779 O O . ILE A 1 99 ? -0.048 -0.903 6.409 1.00 97.94 99 ILE A O 1
ATOM 783 N N . SER A 1 100 ? -1.002 -0.388 8.374 1.00 97.62 100 SER A N 1
ATOM 784 C CA . SER A 1 100 ? 0.225 -0.550 9.160 1.00 97.62 100 SER A CA 1
ATOM 785 C C . SER A 1 100 ? 0.731 -1.997 9.084 1.00 97.62 100 SER A C 1
ATOM 787 O O . SER A 1 100 ? 1.801 -2.254 8.527 1.00 97.62 100 SER A O 1
ATOM 789 N N . VAL A 1 101 ? -0.086 -2.968 9.501 1.00 96.12 101 VAL A N 1
ATOM 790 C CA . VAL A 1 101 ? 0.377 -4.350 9.708 1.00 96.12 101 VAL A CA 1
ATOM 791 C C . VAL A 1 101 ? 0.352 -5.215 8.450 1.00 96.12 101 VAL A C 1
ATOM 793 O O . VAL A 1 101 ? 1.008 -6.247 8.394 1.00 96.12 101 VAL A O 1
ATOM 796 N N . SER A 1 102 ? -0.441 -4.864 7.431 1.00 95.56 102 SER A N 1
ATOM 797 C CA . SER A 1 102 ? -0.577 -5.694 6.214 1.00 95.56 102 SER A CA 1
ATOM 798 C C . SER A 1 102 ? -0.031 -5.051 4.955 1.00 95.56 102 SER A C 1
ATOM 800 O O . SER A 1 102 ? 0.059 -5.721 3.927 1.00 95.56 102 SER A O 1
ATOM 802 N N . PHE A 1 103 ? 0.373 -3.786 5.021 1.00 97.50 103 PHE A N 1
ATOM 803 C CA . PHE A 1 103 ? 1.053 -3.128 3.917 1.00 97.50 103 PHE A CA 1
ATOM 804 C C . PHE A 1 103 ? 2.433 -2.627 4.327 1.00 97.50 103 PHE A C 1
ATOM 806 O O . PHE A 1 103 ? 3.415 -3.134 3.793 1.00 97.50 103 PHE A O 1
ATOM 813 N N . LEU A 1 104 ? 2.540 -1.702 5.286 1.00 97.06 104 LEU A N 1
ATOM 814 C CA . LEU A 1 104 ? 3.827 -1.098 5.653 1.00 97.06 104 LEU A CA 1
ATOM 815 C C . LEU A 1 104 ? 4.814 -2.117 6.238 1.00 97.06 104 LEU A C 1
ATOM 817 O O . LEU A 1 104 ? 5.971 -2.128 5.821 1.00 97.06 104 LEU A O 1
ATOM 821 N N . GLU A 1 105 ? 4.366 -3.016 7.119 1.00 95.44 105 GLU A N 1
ATOM 822 C CA . GLU A 1 105 ? 5.218 -4.106 7.617 1.00 95.44 105 GLU A CA 1
ATOM 823 C C . GLU A 1 105 ? 5.720 -5.009 6.481 1.00 95.44 105 GLU A C 1
ATOM 825 O O . GLU A 1 105 ? 6.911 -5.308 6.409 1.00 95.44 105 GLU A O 1
ATOM 830 N N . ASN A 1 106 ? 4.846 -5.395 5.545 1.00 94.50 106 ASN A N 1
ATOM 831 C CA . ASN A 1 106 ? 5.253 -6.207 4.395 1.00 94.50 106 ASN A CA 1
ATOM 832 C C . ASN A 1 106 ? 6.268 -5.469 3.509 1.00 94.50 106 ASN A C 1
ATOM 834 O O . ASN A 1 106 ? 7.259 -6.068 3.103 1.00 94.50 106 ASN A O 1
ATOM 838 N N . ILE A 1 107 ? 6.074 -4.168 3.257 1.00 93.31 107 ILE A N 1
ATOM 839 C CA . ILE A 1 107 ? 7.054 -3.339 2.539 1.00 93.31 107 ILE A CA 1
ATOM 840 C C . ILE A 1 107 ? 8.405 -3.340 3.267 1.00 93.31 107 ILE A C 1
ATOM 842 O O . ILE A 1 107 ? 9.444 -3.503 2.625 1.00 93.31 107 ILE A O 1
ATOM 846 N N . TYR A 1 108 ? 8.406 -3.176 4.593 1.00 92.12 108 TYR A N 1
ATOM 847 C CA . TYR A 1 108 ? 9.631 -3.207 5.388 1.00 92.12 108 TYR A CA 1
ATOM 848 C C . TYR A 1 108 ? 10.359 -4.543 5.219 1.00 92.12 108 TYR A C 1
ATOM 850 O O . TYR A 1 108 ? 11.508 -4.549 4.773 1.00 92.12 108 TYR A O 1
ATOM 858 N N . PHE A 1 109 ? 9.681 -5.664 5.486 1.00 90.94 109 PHE A N 1
ATOM 859 C CA . PHE A 1 109 ? 10.282 -6.996 5.412 1.00 90.94 109 PHE A CA 1
ATOM 860 C C . PHE A 1 109 ? 10.767 -7.354 4.004 1.00 90.94 109 PHE A C 1
ATOM 862 O O . PHE A 1 109 ? 11.907 -7.798 3.856 1.00 90.94 109 PHE A O 1
ATOM 869 N N . ASP A 1 110 ? 9.963 -7.096 2.971 1.00 89.06 110 ASP A N 1
ATOM 870 C CA . ASP A 1 110 ? 10.328 -7.389 1.578 1.00 89.06 110 ASP A CA 1
ATOM 871 C C . ASP A 1 110 ? 11.505 -6.524 1.085 1.00 89.06 110 ASP A C 1
ATOM 873 O O . ASP A 1 110 ? 12.198 -6.891 0.131 1.00 89.06 110 ASP A O 1
ATOM 877 N N . SER A 1 111 ? 11.764 -5.389 1.748 1.00 85.44 111 SER A N 1
ATOM 878 C CA . SER A 1 111 ? 12.869 -4.477 1.432 1.00 85.44 111 SER A CA 1
ATOM 879 C C . SER A 1 111 ? 14.143 -4.693 2.264 1.00 85.44 111 SER A C 1
ATOM 881 O O . SER A 1 111 ? 15.147 -4.027 2.006 1.00 85.44 111 SER A O 1
ATOM 883 N N . LEU A 1 112 ? 14.156 -5.612 3.241 1.00 85.31 112 LEU A N 1
ATOM 884 C CA . LEU A 1 112 ? 15.312 -5.824 4.131 1.00 85.31 112 LEU A CA 1
ATOM 885 C C . LEU A 1 112 ? 16.586 -6.236 3.388 1.00 85.31 112 LEU A C 1
ATOM 887 O O . LEU A 1 112 ? 17.674 -5.766 3.720 1.00 85.31 112 LEU A O 1
ATOM 891 N N . ASP A 1 113 ? 16.448 -7.080 2.367 1.00 82.38 113 ASP A N 1
ATOM 892 C CA . ASP A 1 113 ? 17.574 -7.564 1.561 1.00 82.38 113 ASP A CA 1
ATOM 893 C C . ASP A 1 113 ? 18.028 -6.548 0.497 1.00 82.38 113 ASP A C 1
ATOM 895 O O . ASP A 1 113 ? 18.948 -6.807 -0.287 1.00 82.38 113 ASP A O 1
ATOM 899 N N . TRP A 1 114 ? 17.376 -5.384 0.424 1.00 80.19 114 TRP A N 1
ATOM 900 C CA . TRP A 1 114 ? 17.666 -4.381 -0.590 1.00 80.19 114 TRP A CA 1
ATOM 901 C C . TRP A 1 114 ? 18.815 -3.476 -0.161 1.00 80.19 114 TRP A C 1
ATOM 903 O O . TRP A 1 114 ? 19.143 -3.312 1.015 1.00 80.19 114 TRP A O 1
ATOM 913 N N . LYS A 1 115 ? 19.433 -2.822 -1.148 1.00 76.75 115 LYS A N 1
ATOM 914 C CA . LYS A 1 115 ? 20.412 -1.772 -0.868 1.00 76.75 115 LYS A CA 1
ATOM 915 C C . LYS A 1 115 ? 19.741 -0.631 -0.104 1.00 76.75 115 LYS A C 1
ATOM 917 O O . LYS A 1 115 ? 18.582 -0.301 -0.355 1.00 76.75 115 LYS A O 1
ATOM 922 N N . LYS A 1 116 ? 20.494 0.015 0.790 1.00 77.06 116 LYS A N 1
ATOM 923 C CA . LYS A 1 116 ? 19.999 1.128 1.614 1.00 77.06 116 LYS A CA 1
ATOM 924 C C . LYS A 1 116 ? 19.347 2.226 0.767 1.00 77.06 116 LYS A C 1
ATOM 926 O O . LYS A 1 116 ? 18.294 2.736 1.129 1.00 77.06 116 LYS A O 1
ATOM 931 N N . GLU A 1 117 ? 19.932 2.534 -0.386 1.00 75.38 117 GLU A N 1
ATOM 932 C CA . GLU A 1 117 ? 19.424 3.536 -1.319 1.00 75.38 117 GLU A CA 1
ATOM 933 C C . GLU A 1 117 ? 18.013 3.210 -1.834 1.00 75.38 117 GLU A C 1
ATOM 935 O O . GLU A 1 117 ? 17.247 4.126 -2.118 1.00 75.38 117 GLU A O 1
ATOM 940 N N . SER A 1 118 ? 17.643 1.931 -1.940 1.00 75.94 118 SER A N 1
ATOM 941 C CA . SER A 1 118 ? 16.301 1.510 -2.356 1.00 75.94 118 SER A CA 1
ATOM 942 C C . SER A 1 118 ? 15.258 1.749 -1.262 1.00 75.94 118 SER A C 1
ATOM 944 O O . SER A 1 118 ? 14.156 2.197 -1.567 1.00 75.94 118 SER A O 1
ATOM 946 N N . ARG A 1 119 ? 15.606 1.532 0.012 1.00 79.81 119 ARG A N 1
ATOM 947 C CA . ARG A 1 119 ? 14.713 1.846 1.144 1.00 79.81 119 ARG A CA 1
ATOM 948 C C . ARG A 1 119 ? 14.488 3.350 1.288 1.00 79.81 119 ARG A C 1
ATOM 950 O O . ARG A 1 119 ? 13.362 3.800 1.471 1.00 79.81 119 ARG A O 1
ATOM 957 N N . GLU A 1 120 ? 15.534 4.133 1.047 1.00 85.38 120 GLU A N 1
ATOM 958 C CA . GLU A 1 120 ? 15.444 5.595 0.971 1.00 85.38 120 GLU A CA 1
ATOM 959 C C . GLU A 1 120 ? 14.498 6.086 -0.137 1.00 85.38 120 GLU A C 1
ATOM 961 O O . GLU A 1 120 ? 13.827 7.108 0.035 1.00 85.38 120 GLU A O 1
ATOM 966 N N . ARG A 1 121 ? 14.373 5.351 -1.251 1.00 83.31 121 ARG A N 1
ATOM 967 C CA . ARG A 1 121 ? 13.383 5.666 -2.297 1.00 83.31 121 ARG A CA 1
ATOM 968 C C . ARG A 1 121 ? 11.951 5.427 -1.831 1.00 83.31 121 ARG A C 1
ATOM 970 O O . ARG A 1 121 ? 11.094 6.260 -2.118 1.00 83.31 121 ARG A O 1
ATOM 977 N N . ILE A 1 122 ? 11.700 4.329 -1.116 1.00 87.94 122 ILE A N 1
ATOM 978 C CA . ILE A 1 122 ? 10.382 4.042 -0.531 1.00 87.94 122 ILE A CA 1
ATOM 979 C C . ILE A 1 122 ? 10.020 5.166 0.437 1.00 87.94 122 ILE A C 1
ATOM 981 O O . ILE A 1 122 ? 9.008 5.8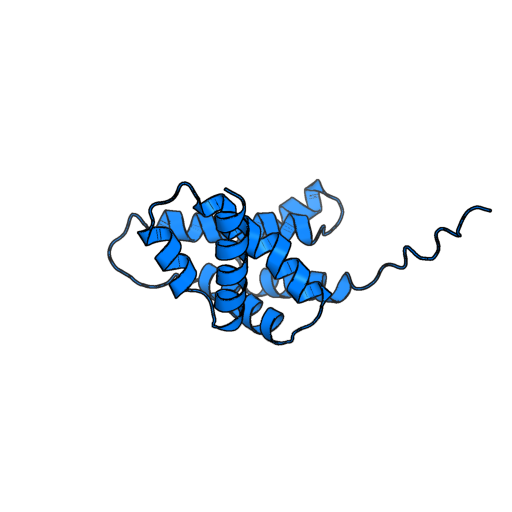28 0.233 1.00 87.94 122 ILE A O 1
ATOM 985 N N . ARG A 1 123 ? 10.905 5.474 1.395 1.00 91.31 123 ARG A N 1
ATOM 986 C CA . ARG A 1 123 ? 10.721 6.562 2.371 1.00 91.31 123 ARG A CA 1
ATOM 987 C C . ARG A 1 123 ? 10.430 7.905 1.699 1.00 91.31 123 ARG A C 1
ATOM 989 O O . ARG A 1 123 ? 9.509 8.605 2.099 1.00 91.31 123 ARG A O 1
ATOM 996 N N . SER A 1 124 ? 11.152 8.231 0.626 1.00 90.44 124 SER A N 1
ATOM 997 C CA . SER A 1 124 ? 10.945 9.472 -0.142 1.00 90.44 124 SER A CA 1
ATOM 998 C C . SER A 1 124 ? 9.627 9.518 -0.929 1.00 90.44 124 SER A C 1
ATOM 1000 O O . SER A 1 124 ? 9.251 10.585 -1.409 1.00 90.44 124 SER A O 1
ATOM 1002 N N . SER A 1 125 ? 8.958 8.377 -1.109 1.00 89.94 125 SER A N 1
ATOM 1003 C CA . SER A 1 125 ? 7.693 8.262 -1.848 1.00 89.94 125 SER A CA 1
ATOM 1004 C C . SER A 1 125 ? 6.468 8.240 -0.931 1.00 89.94 125 SER A C 1
ATOM 1006 O O . SER A 1 125 ? 5.349 8.411 -1.413 1.00 89.94 125 SER A O 1
ATOM 1008 N N . LEU A 1 126 ? 6.664 8.023 0.371 1.00 94.06 126 LEU A N 1
ATOM 1009 C CA . LEU A 1 126 ? 5.587 8.032 1.352 1.00 94.06 126 LEU A CA 1
ATOM 1010 C C . LEU A 1 126 ? 5.149 9.466 1.662 1.00 94.06 126 LEU A C 1
ATOM 1012 O O . LEU A 1 126 ? 5.958 10.396 1.726 1.00 94.06 126 LEU A O 1
ATOM 1016 N N . GLY A 1 127 ? 3.847 9.635 1.885 1.00 95.50 127 GLY A N 1
ATOM 1017 C CA . GLY A 1 127 ? 3.323 10.844 2.504 1.00 95.50 127 GLY A CA 1
ATOM 1018 C C . GLY A 1 127 ? 3.720 10.933 3.984 1.00 95.50 127 GLY A C 1
ATOM 1019 O O . GLY A 1 127 ? 4.243 9.971 4.547 1.00 95.50 127 GLY A O 1
ATOM 1020 N N . PRO A 1 128 ? 3.505 12.090 4.632 1.00 97.62 128 PRO A N 1
ATOM 1021 C CA . PRO A 1 128 ? 3.981 12.332 5.992 1.00 97.62 128 PRO A CA 1
ATOM 1022 C C . PRO A 1 128 ? 3.415 11.350 7.025 1.00 97.62 128 PRO A C 1
ATOM 1024 O O . PRO A 1 128 ? 4.141 10.960 7.934 1.00 97.62 128 PRO A O 1
ATOM 1027 N N . SER A 1 129 ? 2.149 10.945 6.893 1.00 98.12 129 SER A N 1
ATOM 1028 C CA . SER A 1 129 ? 1.489 10.082 7.881 1.00 98.12 129 SER A CA 1
ATOM 1029 C C . SER A 1 129 ? 1.968 8.638 7.756 1.00 98.12 129 SER A C 1
ATOM 1031 O O . SER A 1 129 ? 2.272 7.998 8.760 1.00 98.12 129 SER A O 1
ATOM 1033 N N . LEU A 1 130 ? 2.078 8.132 6.522 1.00 97.81 130 LEU A N 1
ATOM 1034 C CA . LEU A 1 130 ? 2.647 6.812 6.263 1.00 97.81 130 LEU A CA 1
ATOM 1035 C C . LEU A 1 130 ? 4.138 6.758 6.588 1.00 97.81 130 LEU A C 1
ATOM 1037 O O . LEU A 1 130 ? 4.595 5.736 7.084 1.00 97.81 130 LEU A O 1
ATOM 1041 N N . LEU A 1 131 ? 4.894 7.830 6.325 1.00 97.62 131 LEU A N 1
ATOM 1042 C CA . LEU A 1 131 ? 6.317 7.895 6.657 1.00 97.62 131 LEU A CA 1
ATOM 1043 C C . LEU A 1 131 ? 6.540 7.804 8.169 1.00 97.62 131 LEU A C 1
ATOM 1045 O O . LEU A 1 131 ? 7.385 7.028 8.600 1.00 97.62 131 LEU A O 1
ATOM 1049 N N . GLU A 1 132 ? 5.765 8.550 8.963 1.00 97.94 132 GLU A N 1
ATOM 1050 C CA . GLU A 1 132 ? 5.851 8.494 10.428 1.00 97.94 132 GLU A CA 1
ATOM 1051 C C . GLU A 1 132 ? 5.571 7.077 10.954 1.00 97.94 132 GLU A C 1
ATOM 1053 O O . GLU A 1 132 ? 6.258 6.591 11.850 1.00 97.94 132 GLU A O 1
ATOM 1058 N N . GLU A 1 133 ? 4.562 6.399 10.405 1.00 97.81 133 GLU A N 1
ATOM 1059 C CA . GLU A 1 133 ? 4.247 5.025 10.800 1.00 97.81 133 GLU A CA 1
ATOM 1060 C C . GLU A 1 133 ? 5.319 4.030 10.342 1.00 97.81 133 GLU A C 1
ATOM 1062 O O . GLU A 1 133 ? 5.721 3.153 11.105 1.00 97.81 133 GLU A O 1
ATOM 1067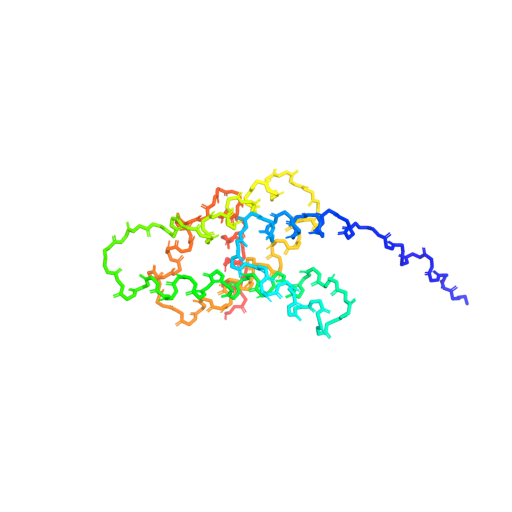 N N . PHE A 1 134 ? 5.829 4.190 9.121 1.00 96.62 134 PHE A N 1
ATOM 1068 C CA . PHE A 1 134 ? 6.901 3.356 8.590 1.00 96.62 134 PHE A CA 1
ATOM 1069 C C . PHE A 1 134 ? 8.176 3.470 9.438 1.00 96.62 134 PHE A C 1
ATOM 1071 O O . PHE A 1 134 ? 8.790 2.458 9.752 1.00 96.62 134 PHE A O 1
ATOM 1078 N N . GLU A 1 135 ? 8.525 4.674 9.896 1.00 95.50 135 GLU A N 1
ATOM 1079 C CA . GLU A 1 135 ? 9.646 4.901 10.819 1.00 95.50 135 GLU A CA 1
ATOM 1080 C C . GLU A 1 135 ? 9.472 4.165 12.151 1.00 95.50 135 GLU A C 1
ATOM 1082 O O . GLU A 1 135 ? 10.418 3.548 12.639 1.00 95.50 135 GLU A O 1
ATOM 1087 N N . LYS A 1 136 ? 8.261 4.155 12.721 1.00 96.06 136 LYS A N 1
ATOM 1088 C CA . LYS A 1 136 ? 7.980 3.397 13.953 1.00 96.06 136 LYS A CA 1
ATOM 1089 C C . LYS A 1 136 ? 8.161 1.897 13.749 1.00 96.06 136 LYS A C 1
ATOM 1091 O O . LYS A 1 136 ? 8.681 1.223 14.636 1.00 96.06 136 LYS A O 1
ATOM 1096 N N . ILE A 1 137 ? 7.726 1.381 12.601 1.00 94.62 137 ILE A N 1
ATOM 1097 C CA . ILE A 1 137 ? 7.898 -0.025 12.220 1.00 94.62 137 ILE A CA 1
ATOM 1098 C C . ILE A 1 137 ? 9.392 -0.359 12.112 1.00 94.62 137 ILE A C 1
ATOM 1100 O O . ILE A 1 137 ? 9.840 -1.348 12.696 1.00 94.62 137 ILE A O 1
ATOM 1104 N N . GLU A 1 138 ? 10.172 0.484 11.426 1.00 91.62 138 GLU A N 1
ATOM 1105 C CA . GLU A 1 138 ? 11.626 0.325 11.307 1.00 91.62 138 GLU A CA 1
ATOM 1106 C C . GLU A 1 138 ? 12.298 0.296 12.687 1.00 91.62 138 GLU A C 1
ATOM 1108 O O . GLU A 1 138 ? 13.005 -0.661 13.007 1.00 91.62 138 GLU A O 1
ATOM 1113 N N . GLU A 1 139 ? 12.024 1.291 13.537 1.00 93.62 139 GLU A N 1
ATOM 1114 C CA . GLU A 1 139 ? 12.578 1.382 14.893 1.00 93.62 139 GLU A CA 1
ATOM 1115 C C . GLU A 1 139 ? 12.204 0.170 15.757 1.00 93.62 139 GLU A C 1
ATOM 1117 O O . GLU A 1 139 ? 13.043 -0.376 16.482 1.00 93.62 139 GLU A O 1
ATOM 1122 N N . PHE A 1 140 ? 10.945 -0.269 15.681 1.00 92.88 140 PHE A N 1
ATOM 1123 C CA . PHE A 1 140 ? 10.458 -1.414 16.438 1.00 92.88 140 PHE A CA 1
ATOM 1124 C C . PHE A 1 140 ? 11.229 -2.686 16.080 1.00 92.88 140 PHE A C 1
ATOM 1126 O O . PHE A 1 140 ? 11.755 -3.357 16.976 1.00 92.88 140 PHE A O 1
ATOM 1133 N N . PHE A 1 141 ? 11.348 -3.006 14.790 1.00 88.44 141 PHE A N 1
ATOM 1134 C CA . PHE A 1 141 ? 12.015 -4.232 14.358 1.00 88.44 141 PHE A CA 1
ATOM 1135 C C . PHE A 1 141 ? 13.536 -4.169 14.500 1.00 88.44 141 PHE A C 1
ATOM 1137 O O . PHE A 1 141 ? 14.137 -5.172 14.884 1.00 88.44 141 PHE A O 1
ATOM 1144 N N . GLU A 1 142 ? 14.162 -3.006 14.304 1.00 86.62 142 GLU A N 1
ATOM 1145 C CA . GLU A 1 142 ? 15.593 -2.824 14.582 1.00 86.62 142 GLU A CA 1
ATOM 1146 C C . GLU A 1 142 ? 15.926 -3.007 16.069 1.00 86.62 142 GLU A C 1
ATOM 1148 O O . GLU A 1 142 ? 16.994 -3.514 16.397 1.00 86.62 142 GLU A O 1
ATOM 1153 N N . SER A 1 143 ? 15.009 -2.660 16.980 1.00 87.19 143 SER A N 1
ATOM 1154 C CA . SER A 1 143 ? 15.202 -2.870 18.424 1.00 87.19 143 SER A CA 1
ATOM 1155 C C . SER A 1 143 ? 15.071 -4.334 18.875 1.00 87.19 143 SER A C 1
ATOM 1157 O O . SER A 1 143 ? 15.478 -4.675 19.988 1.00 87.19 143 SER A O 1
ATOM 1159 N N . CYS A 1 144 ? 14.492 -5.195 18.031 1.00 78.06 144 CYS A N 1
ATOM 1160 C CA . CYS A 1 144 ? 14.263 -6.611 18.320 1.00 78.06 144 CYS A CA 1
ATOM 1161 C C . CYS A 1 144 ? 15.411 -7.533 17.862 1.00 78.06 144 CYS A C 1
ATOM 1163 O O . CYS A 1 144 ? 15.374 -8.727 18.176 1.00 78.06 144 CYS A O 1
ATOM 1165 N N . ILE A 1 145 ? 16.393 -7.004 17.123 1.00 61.97 145 ILE A N 1
ATOM 1166 C CA . ILE A 1 145 ? 17.550 -7.724 16.555 1.00 61.97 145 ILE A CA 1
ATOM 1167 C C . ILE A 1 145 ? 18.805 -7.437 17.386 1.00 61.97 145 ILE A C 1
ATOM 1169 O O . ILE A 1 145 ? 19.551 -8.407 17.665 1.00 61.97 145 ILE A O 1
#

Foldseek 3Di:
DDDDPVVPPDDDPPVLVVLLVVLVVQAVVLVVVVVVCCVVPVDDPSLVSLLVVLVVLVVLLVVCPVDDDDDQSPGSNLVVQVSLLVQCVVPPPVSVCSCLPRHLLSNVVVCPPPDPVSVVSVLVSHDPRSNVSSVVSVVVVVVVD

pLDDT: mean 85.59, std 16.89, range [38.62, 98.12]

Secondary structure (DSSP, 8-state):
-PPPGGG----SHHHHHHHHHHHHHH-TTHHHHHHHHHHHHSS--HHHHHHHHHHHHHHHHHHTTTS-S----TTHHHHHHHHHHHHHHTT-HHHHHHHIIIIIHHHHHHTTTS-HHHHHHHHHHS-HHHHHHHHHHHHHHHTT-